Protein AF-A0A7R8UW71-F1 (afdb_monomer_lite)

InterPro domains:
  IPR006767 Cwf19-like protein, C-terminal domain-2 [PF04676] (3-80)
  IPR040194 Cwf19-like protein [PTHR12072] (2-82)

pLDDT: mean 90.45, std 7.18, range [58.88, 96.81]

Organism: Hermetia illucens (NCBI:txid343691)

Radius of gyration: 17.25 Å; chains: 1; bounding box: 39×34×38 Å

Foldseek 3Di:
DDVPVVDDPPFDKDKDDDPDDDTDIDTDPDPVPDDPCVVVVVVCVVVVHDCVCPVDPDDDPPVVVVVVVVCVVCVVVDPPDD

Structure (mmCIF, N/CA/C/O backbone):
data_AF-A0A7R8UW71-F1
#
_entry.id   AF-A0A7R8UW71-F1
#
loop_
_atom_site.group_PDB
_atom_site.id
_atom_site.type_symbol
_atom_site.label_atom_id
_atom_site.label_alt_id
_atom_site.label_comp_id
_atom_site.label_asym_id
_atom_site.label_entity_id
_atom_site.label_seq_id
_atom_site.pdbx_PDB_ins_code
_atom_site.Cartn_x
_atom_site.Cartn_y
_atom_site.Cartn_z
_atom_site.occupancy
_atom_site.B_iso_or_equiv
_atom_site.auth_seq_id
_atom_site.auth_comp_id
_atom_site.auth_asym_id
_atom_site.auth_atom_id
_atom_site.pdbx_PDB_model_num
ATOM 1 N N . MET A 1 1 ? -11.757 -5.722 -12.465 1.00 61.81 1 MET A N 1
ATOM 2 C CA . MET A 1 1 ? -10.883 -6.657 -13.219 1.00 61.81 1 MET A CA 1
ATOM 3 C C . MET A 1 1 ? -10.158 -7.536 -12.208 1.00 61.81 1 MET A C 1
ATOM 5 O O . MET A 1 1 ? -9.632 -6.985 -11.254 1.00 61.81 1 MET A O 1
ATOM 9 N N . ASP A 1 2 ? -10.194 -8.866 -12.344 1.00 82.94 2 ASP A N 1
ATOM 10 C CA . ASP A 1 2 ? -9.494 -9.764 -11.406 1.00 82.94 2 ASP A CA 1
ATOM 11 C C . ASP A 1 2 ? -8.008 -9.837 -11.780 1.00 82.94 2 ASP A C 1
ATOM 13 O O . ASP A 1 2 ? -7.662 -10.373 -12.836 1.00 82.94 2 ASP A O 1
ATOM 17 N N . VAL A 1 3 ? -7.135 -9.298 -10.924 1.00 89.38 3 VAL A N 1
ATOM 18 C CA . VAL A 1 3 ? -5.681 -9.269 -11.159 1.00 89.38 3 VAL A CA 1
ATOM 19 C C . VAL A 1 3 ? -5.098 -10.669 -11.360 1.00 89.38 3 VAL A C 1
ATOM 21 O O . VAL A 1 3 ? -4.185 -10.844 -12.164 1.00 89.38 3 VAL A O 1
ATOM 24 N N . ARG A 1 4 ? -5.700 -11.697 -10.746 1.00 88.50 4 ARG A N 1
ATOM 25 C CA . ARG A 1 4 ? -5.265 -13.099 -10.862 1.00 88.50 4 ARG A CA 1
ATOM 26 C C . ARG A 1 4 ? -5.458 -13.674 -12.265 1.00 88.50 4 ARG A C 1
ATOM 28 O O . ARG A 1 4 ? -4.872 -14.704 -12.582 1.00 88.50 4 ARG A O 1
ATOM 35 N N . ARG A 1 5 ? -6.302 -13.043 -13.091 1.00 90.38 5 ARG A N 1
ATOM 36 C CA . ARG A 1 5 ? -6.500 -13.398 -14.506 1.00 90.38 5 ARG A CA 1
ATOM 37 C C . ARG A 1 5 ? -5.625 -12.571 -15.447 1.00 90.38 5 ARG A C 1
ATOM 39 O O . ARG A 1 5 ? -5.462 -12.962 -16.595 1.00 90.38 5 ARG A O 1
ATOM 46 N N . ALA A 1 6 ? -5.119 -11.432 -14.979 1.00 90.81 6 ALA A N 1
ATOM 47 C CA . ALA A 1 6 ? -4.357 -10.482 -15.780 1.00 90.81 6 ALA A CA 1
ATOM 48 C C . ALA A 1 6 ? -2.843 -10.703 -15.680 1.00 90.81 6 ALA A C 1
ATOM 50 O O . ALA A 1 6 ? -2.140 -10.543 -16.673 1.00 90.81 6 ALA A O 1
ATOM 51 N N . VAL A 1 7 ? -2.347 -11.081 -14.498 1.00 93.06 7 VAL A N 1
ATOM 52 C CA . VAL A 1 7 ? -0.922 -11.323 -14.250 1.00 93.06 7 VAL A CA 1
ATOM 53 C C . VAL A 1 7 ? -0.674 -12.830 -14.089 1.00 93.06 7 VAL A C 1
ATOM 55 O O . VAL A 1 7 ? -1.303 -13.454 -13.228 1.00 93.06 7 VAL A O 1
ATOM 58 N N . PRO A 1 8 ? 0.223 -13.440 -14.890 1.00 93.19 8 PRO A N 1
ATOM 59 C CA . PRO A 1 8 ? 0.602 -14.842 -14.736 1.00 93.19 8 PRO A CA 1
ATOM 60 C C . PRO A 1 8 ? 1.185 -15.160 -13.355 1.00 93.19 8 PRO A C 1
ATOM 62 O O . PRO A 1 8 ? 1.819 -14.327 -12.708 1.00 93.19 8 PRO A O 1
ATOM 65 N N . LYS A 1 9 ? 1.016 -16.409 -12.914 1.00 91.88 9 LYS A N 1
ATOM 66 C CA . LYS A 1 9 ? 1.623 -16.890 -11.666 1.00 91.88 9 LYS A CA 1
ATOM 67 C C . LYS A 1 9 ? 3.153 -16.867 -11.763 1.00 91.88 9 LYS A C 1
ATOM 69 O O . LYS A 1 9 ? 3.708 -17.179 -12.811 1.00 91.88 9 LYS A O 1
ATOM 74 N N . GLY A 1 10 ? 3.814 -16.575 -10.643 1.00 91.44 10 GLY A N 1
ATOM 75 C CA . GLY A 1 10 ? 5.276 -16.631 -10.517 1.00 91.44 10 GLY A CA 1
ATOM 76 C C . GLY A 1 10 ? 6.009 -15.327 -10.839 1.00 91.44 10 GLY A C 1
ATOM 77 O O . GLY A 1 10 ? 7.212 -15.260 -10.620 1.00 91.44 10 GLY A O 1
ATOM 78 N N . LEU A 1 11 ? 5.304 -14.290 -11.301 1.00 93.50 11 LEU A N 1
ATOM 79 C CA . LEU A 1 11 ? 5.882 -12.965 -11.530 1.00 93.50 11 LEU A CA 1
ATOM 80 C C . LEU A 1 11 ? 5.584 -12.033 -10.346 1.00 93.50 11 LEU A C 1
ATOM 82 O O . LEU A 1 11 ? 4.444 -12.019 -9.873 1.00 93.50 11 LEU A O 1
ATOM 86 N N . PRO A 1 12 ? 6.557 -11.240 -9.865 1.00 94.94 12 PRO A N 1
ATOM 87 C CA . PRO A 1 12 ? 6.282 -10.179 -8.906 1.00 94.94 12 PRO A CA 1
ATOM 88 C C . PRO A 1 12 ? 5.518 -9.036 -9.593 1.00 94.94 12 PRO A C 1
ATOM 90 O O . PRO A 1 12 ? 5.783 -8.688 -10.745 1.00 94.94 12 PRO A O 1
ATOM 93 N N . TYR A 1 13 ? 4.549 -8.448 -8.894 1.00 95.25 13 TYR A N 1
ATOM 94 C CA . TYR A 1 13 ? 3.751 -7.337 -9.412 1.00 95.25 13 TYR A CA 1
ATOM 95 C C . TYR A 1 13 ? 3.278 -6.411 -8.292 1.00 95.25 13 TYR A C 1
ATOM 97 O O . TYR A 1 13 ? 3.080 -6.833 -7.153 1.00 95.25 13 TYR A O 1
ATOM 105 N N . PHE A 1 14 ? 3.052 -5.150 -8.648 1.00 95.38 14 PHE A N 1
ATOM 106 C CA . PHE A 1 14 ? 2.345 -4.173 -7.831 1.00 95.38 14 PHE A CA 1
ATOM 107 C C . PHE A 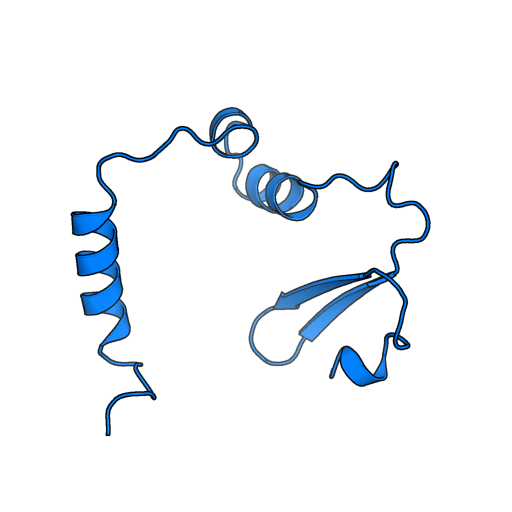1 14 ? 0.922 -4.004 -8.371 1.00 95.38 14 PHE A C 1
ATOM 109 O O . PHE A 1 14 ? 0.731 -3.854 -9.578 1.00 95.38 14 PHE A O 1
ATOM 116 N N . TRP A 1 15 ? -0.085 -4.026 -7.499 1.00 94.56 15 TRP A N 1
ATOM 117 C CA . TRP A 1 15 ? -1.488 -3.843 -7.874 1.00 94.56 15 TRP A CA 1
ATOM 118 C C . TRP A 1 15 ? -2.155 -2.821 -6.957 1.00 94.56 15 TRP A C 1
ATOM 120 O O . TRP A 1 15 ? -2.028 -2.892 -5.737 1.00 94.56 15 TRP A O 1
ATOM 130 N N . VAL A 1 16 ? -2.878 -1.880 -7.560 1.00 94.31 16 VAL A N 1
ATOM 131 C CA . VAL A 1 16 ? -3.670 -0.856 -6.877 1.00 94.31 16 VAL A CA 1
ATOM 132 C C . VAL A 1 16 ? -5.105 -0.902 -7.380 1.00 94.31 16 VAL A C 1
ATOM 134 O O . VAL A 1 16 ? -5.356 -1.145 -8.563 1.00 94.31 16 VAL A O 1
ATOM 137 N N . HIS A 1 17 ? -6.055 -0.645 -6.486 1.00 93.25 17 HIS A N 1
ATOM 138 C CA . HIS A 1 17 ? -7.479 -0.665 -6.789 1.00 93.25 17 HIS A CA 1
ATOM 139 C C . HIS A 1 17 ? -8.190 0.533 -6.156 1.00 93.25 17 HIS A C 1
ATOM 141 O O . HIS A 1 17 ? -7.907 0.909 -5.021 1.00 93.25 17 HIS A O 1
ATOM 147 N N . PHE A 1 18 ? -9.115 1.130 -6.900 1.00 91.38 18 PHE A N 1
ATOM 148 C CA . PHE A 1 18 ? -9.897 2.301 -6.528 1.00 91.38 18 PHE A CA 1
ATOM 149 C C . PHE A 1 18 ? -11.371 1.900 -6.407 1.00 91.38 18 PHE A C 1
ATOM 151 O O . PHE A 1 18 ? -12.058 1.637 -7.400 1.00 91.38 18 PHE A O 1
ATOM 158 N N . GLY A 1 19 ? -11.869 1.845 -5.171 1.00 87.56 19 GLY A N 1
ATOM 159 C CA . GLY A 1 19 ? -13.239 1.418 -4.889 1.00 87.56 19 GLY A CA 1
ATOM 160 C C . GLY A 1 19 ? -13.435 -0.081 -5.127 1.00 87.56 19 GLY A C 1
ATOM 161 O O . GLY A 1 19 ? -12.700 -0.889 -4.574 1.00 87.56 19 GLY A O 1
ATOM 162 N N . VAL A 1 20 ? -14.445 -0.464 -5.917 1.00 80.81 20 VAL A N 1
ATOM 163 C CA . VAL A 1 20 ? -14.840 -1.880 -6.097 1.00 80.81 20 VAL A CA 1
ATOM 164 C C . VAL A 1 20 ? -14.481 -2.437 -7.478 1.00 80.81 20 VAL A C 1
ATOM 166 O O . VAL A 1 20 ? -14.199 -3.628 -7.591 1.00 80.81 20 VAL A O 1
ATOM 169 N N . SER A 1 21 ? -14.354 -1.607 -8.517 1.00 77.69 21 SER A N 1
ATOM 170 C CA . SER A 1 21 ? -14.334 -2.117 -9.902 1.00 77.69 21 SER A CA 1
ATOM 171 C C . SER A 1 21 ? -13.063 -1.836 -10.707 1.00 77.69 21 SER A C 1
ATOM 173 O O . SER A 1 21 ? -12.776 -2.586 -11.648 1.00 77.69 21 SER A O 1
ATOM 175 N N . PHE A 1 22 ? -12.294 -0.803 -10.360 1.00 86.56 22 PHE A N 1
ATOM 176 C CA . PHE A 1 22 ? -11.238 -0.262 -11.219 1.00 86.56 22 PHE A CA 1
ATOM 177 C C . PHE A 1 22 ? -9.878 -0.219 -10.519 1.00 86.56 22 PHE A C 1
ATOM 179 O O . PHE A 1 22 ? -9.805 0.089 -9.339 1.00 86.56 22 PHE A O 1
ATOM 186 N N . GLY A 1 23 ? -8.798 -0.485 -11.252 1.00 91.50 23 GLY A N 1
ATOM 187 C CA . GLY A 1 23 ? -7.442 -0.516 -10.712 1.00 91.50 23 GLY A CA 1
ATOM 188 C C . GLY A 1 23 ? -6.386 -0.726 -11.794 1.00 91.50 23 GLY A C 1
ATOM 189 O O . GLY A 1 23 ? -6.722 -0.942 -12.959 1.00 91.50 23 GLY A O 1
ATOM 190 N N . PHE A 1 24 ? -5.116 -0.702 -11.394 1.00 93.69 24 PHE A N 1
ATOM 191 C CA . PHE A 1 24 ? -3.963 -0.940 -12.266 1.00 93.69 24 PHE A CA 1
ATOM 192 C C . PHE A 1 24 ? -3.053 -2.003 -11.668 1.00 93.69 24 PHE A C 1
ATOM 194 O O . PHE A 1 24 ? -2.886 -2.066 -10.452 1.00 93.69 24 PHE A O 1
ATOM 201 N N . ALA A 1 25 ? -2.426 -2.800 -12.527 1.00 95.19 25 ALA A N 1
ATOM 202 C CA . ALA A 1 25 ? -1.379 -3.734 -12.144 1.00 95.19 25 ALA A CA 1
ATOM 203 C C . ALA A 1 25 ? -0.133 -3.491 -12.998 1.00 95.19 25 ALA A C 1
ATOM 205 O O . ALA A 1 25 ? -0.241 -3.206 -14.191 1.00 95.19 25 ALA A O 1
ATOM 206 N N . HIS A 1 26 ? 1.037 -3.616 -12.384 1.00 94.69 26 HIS A N 1
ATOM 207 C CA . HIS A 1 26 ? 2.334 -3.467 -13.027 1.00 94.69 26 HIS A CA 1
ATOM 208 C C . HIS A 1 26 ? 3.223 -4.651 -12.644 1.00 94.69 26 HIS A C 1
ATOM 210 O O . HIS A 1 26 ? 3.459 -4.885 -11.459 1.00 94.69 26 HIS A O 1
ATOM 216 N N . VAL A 1 27 ? 3.687 -5.409 -13.638 1.00 96.19 27 VAL A N 1
ATOM 217 C CA . VAL A 1 27 ? 4.669 -6.485 -13.440 1.00 96.19 27 VAL A CA 1
ATOM 218 C C . VAL A 1 27 ? 6.028 -5.853 -13.160 1.00 96.19 27 VAL A C 1
ATOM 220 O O . VAL A 1 27 ? 6.433 -4.934 -13.864 1.00 96.19 27 VAL A O 1
ATOM 223 N N . ILE A 1 28 ? 6.716 -6.335 -12.128 1.00 96.81 28 ILE A N 1
ATOM 224 C CA . ILE A 1 28 ? 8.014 -5.811 -11.703 1.00 96.81 28 ILE A CA 1
ATOM 225 C C . ILE A 1 28 ? 9.105 -6.677 -12.335 1.00 96.81 28 ILE A C 1
ATOM 227 O O . ILE A 1 28 ? 9.260 -7.840 -1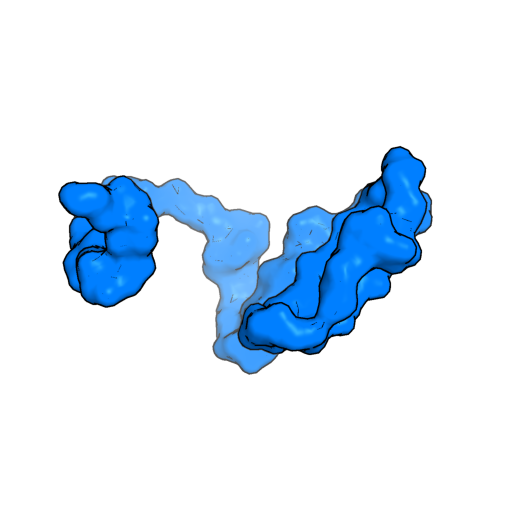1.983 1.00 96.81 28 ILE A O 1
ATOM 231 N N . GLU A 1 29 ? 9.863 -6.121 -13.272 1.00 94.50 29 GLU A N 1
ATOM 232 C CA . GLU A 1 29 ? 10.931 -6.862 -13.962 1.00 94.50 29 GLU A CA 1
ATOM 233 C C . GLU A 1 29 ? 12.245 -6.842 -13.170 1.00 94.50 29 GLU A C 1
ATOM 235 O O . GLU A 1 29 ? 12.892 -7.873 -12.998 1.00 94.50 29 GLU A O 1
ATOM 240 N N . ASP A 1 30 ? 12.604 -5.672 -12.635 1.00 94.94 30 ASP A N 1
ATOM 241 C CA . ASP A 1 30 ? 13.808 -5.452 -11.836 1.00 94.94 30 ASP A CA 1
ATOM 242 C C . ASP A 1 30 ? 13.415 -5.028 -10.414 1.00 94.94 30 ASP A C 1
ATOM 244 O O . ASP A 1 30 ? 13.030 -3.884 -10.153 1.00 94.94 30 ASP A O 1
ATOM 248 N N . GLN A 1 31 ? 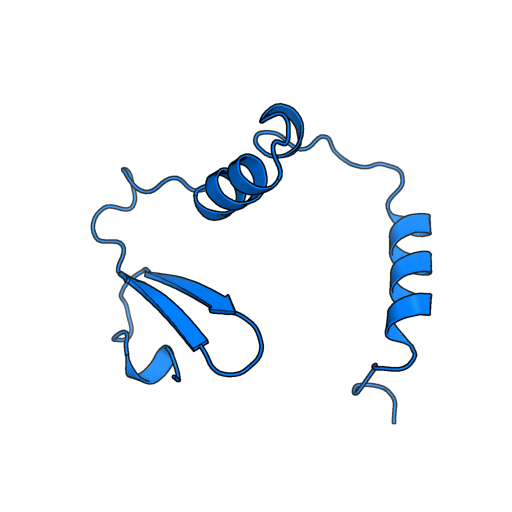13.502 -5.978 -9.483 1.00 93.50 31 GLN A N 1
ATOM 249 C CA . GLN A 1 31 ? 13.160 -5.755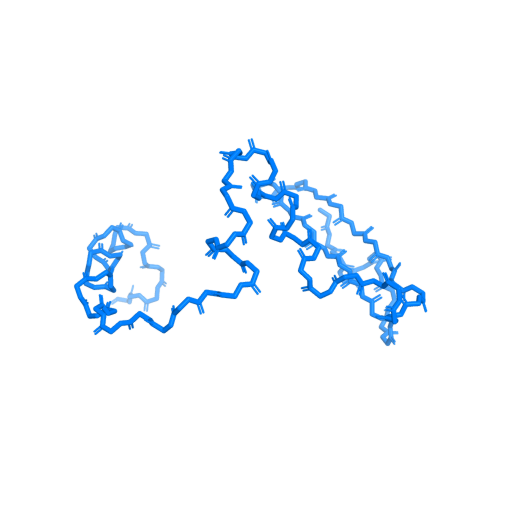 -8.079 1.00 93.50 31 GLN A CA 1
ATOM 250 C C . GLN A 1 31 ? 14.186 -4.889 -7.336 1.00 93.50 31 GLN A C 1
ATOM 252 O O . GLN A 1 31 ? 13.843 -4.324 -6.300 1.00 93.50 31 GLN A O 1
ATOM 257 N N . GLU A 1 32 ? 15.422 -4.769 -7.830 1.00 95.56 32 GLU A N 1
ATOM 258 C CA . GLU A 1 32 ? 16.441 -3.920 -7.200 1.00 95.56 32 GLU A CA 1
ATOM 259 C C . GLU A 1 32 ? 16.180 -2.441 -7.493 1.00 95.56 32 GLU A C 1
ATOM 261 O O . GLU A 1 32 ? 16.404 -1.583 -6.637 1.00 95.56 32 GLU A O 1
ATOM 266 N N . ARG A 1 33 ? 15.656 -2.141 -8.687 1.00 94.31 33 ARG A N 1
ATOM 267 C CA . ARG A 1 33 ? 15.263 -0.779 -9.082 1.00 94.31 33 ARG A CA 1
ATOM 268 C C . ARG A 1 33 ? 13.886 -0.374 -8.576 1.00 94.31 33 ARG A C 1
ATOM 270 O O . ARG A 1 33 ? 13.599 0.821 -8.494 1.00 94.31 33 ARG A O 1
ATOM 277 N N . PHE A 1 34 ? 13.025 -1.336 -8.260 1.00 95.19 34 PHE A N 1
ATOM 278 C CA . PHE A 1 34 ? 11.686 -1.046 -7.770 1.00 95.19 34 PHE A CA 1
ATOM 279 C C . PHE A 1 34 ? 11.712 -0.686 -6.279 1.00 95.19 34 PHE A C 1
ATOM 281 O O . PHE A 1 34 ? 12.030 -1.507 -5.418 1.00 95.19 34 PHE A O 1
ATOM 288 N N . SER A 1 35 ? 11.351 0.560 -5.960 1.00 93.00 35 SER A N 1
ATOM 289 C CA . SER A 1 35 ? 11.300 1.041 -4.577 1.00 93.00 35 SER A CA 1
ATOM 290 C C . SER A 1 35 ? 10.334 0.203 -3.739 1.00 93.00 35 SER A C 1
ATOM 292 O O . SER A 1 35 ? 9.153 0.075 -4.061 1.00 93.00 35 SER A O 1
ATOM 294 N N . LYS A 1 36 ? 10.809 -0.292 -2.591 1.00 90.00 36 LYS A N 1
ATOM 295 C CA . LYS A 1 36 ? 9.949 -0.950 -1.591 1.00 90.00 36 LYS A CA 1
ATOM 296 C C . LYS A 1 36 ? 8.905 -0.003 -0.991 1.00 90.00 36 LYS A C 1
ATOM 298 O O . LYS A 1 36 ? 7.946 -0.481 -0.404 1.00 90.00 36 LYS A O 1
ATOM 303 N N . HIS A 1 37 ? 9.100 1.308 -1.144 1.00 91.56 37 HIS A N 1
ATOM 304 C CA . HIS A 1 37 ? 8.217 2.361 -0.640 1.00 91.56 37 HIS A CA 1
ATOM 305 C C . HIS A 1 37 ? 7.388 3.018 -1.750 1.00 91.56 37 HIS A C 1
ATOM 307 O O . HIS A 1 37 ? 6.910 4.139 -1.581 1.00 91.56 37 HIS A O 1
ATOM 313 N N . PHE A 1 38 ? 7.276 2.374 -2.919 1.00 93.69 38 PHE A N 1
ATOM 314 C CA . PHE A 1 38 ? 6.626 2.957 -4.093 1.00 93.69 38 PHE A CA 1
ATOM 315 C C . PHE A 1 38 ? 5.209 3.466 -3.782 1.00 93.69 38 PHE A C 1
ATOM 317 O O . PHE A 1 38 ? 4.861 4.583 -4.157 1.00 93.69 38 PHE A O 1
ATOM 324 N N . ALA A 1 39 ? 4.398 2.690 -3.057 1.00 93.94 39 ALA A N 1
ATOM 325 C CA . ALA A 1 39 ? 3.035 3.093 -2.715 1.00 93.94 39 ALA A CA 1
ATOM 326 C C . ALA A 1 39 ? 3.008 4.316 -1.786 1.00 93.94 39 ALA A C 1
ATOM 328 O O . ALA A 1 39 ? 2.258 5.266 -2.018 1.00 93.94 39 ALA A O 1
ATOM 329 N N . GLU A 1 40 ? 3.840 4.305 -0.748 1.00 92.81 40 GLU A N 1
ATOM 330 C CA . GLU A 1 40 ? 3.935 5.369 0.244 1.00 92.81 40 GLU A CA 1
ATOM 331 C C . GLU A 1 40 ? 4.468 6.669 -0.366 1.00 92.81 40 GLU A C 1
ATOM 333 O O . GLU A 1 40 ? 3.982 7.743 -0.016 1.00 92.81 40 GLU A O 1
ATOM 338 N N . GLU A 1 41 ? 5.397 6.586 -1.322 1.00 93.12 41 GLU A N 1
ATOM 339 C CA . GLU A 1 41 ? 5.903 7.732 -2.084 1.00 93.12 41 GLU A CA 1
ATOM 340 C C . GLU A 1 41 ? 4.790 8.442 -2.853 1.00 93.12 41 GLU A C 1
ATOM 342 O O . GLU A 1 41 ? 4.659 9.667 -2.769 1.00 93.12 41 GLU A O 1
ATOM 347 N N . ILE A 1 42 ? 3.952 7.675 -3.554 1.00 94.38 42 ILE A N 1
ATOM 348 C CA . ILE A 1 42 ? 2.833 8.225 -4.322 1.00 94.38 42 ILE A CA 1
ATOM 349 C C . ILE A 1 42 ? 1.763 8.806 -3.390 1.00 94.38 42 ILE A C 1
ATOM 351 O O . ILE A 1 42 ? 1.360 9.956 -3.567 1.00 94.38 42 ILE A O 1
ATOM 355 N N . ILE A 1 43 ? 1.321 8.058 -2.372 1.00 94.12 43 ILE A N 1
ATOM 356 C CA . ILE A 1 43 ? 0.278 8.516 -1.436 1.00 94.12 43 ILE A CA 1
ATOM 357 C C . ILE A 1 43 ? 0.760 9.737 -0.640 1.00 94.12 43 ILE A C 1
ATOM 359 O O . ILE A 1 43 ? 0.037 10.727 -0.523 1.00 94.12 43 ILE A O 1
ATOM 363 N N . GLY A 1 44 ? 1.990 9.699 -0.126 1.00 93.69 44 GLY A N 1
ATOM 364 C CA . GLY A 1 44 ? 2.598 10.801 0.611 1.00 93.69 44 GLY A CA 1
ATOM 365 C C . GLY A 1 44 ? 2.759 12.054 -0.247 1.00 93.69 44 GLY A C 1
ATOM 366 O O . GLY A 1 44 ? 2.436 13.148 0.215 1.00 93.69 44 GLY A O 1
ATOM 367 N N . GLY A 1 45 ? 3.178 11.900 -1.507 1.00 93.94 45 GLY A N 1
ATOM 368 C CA . GLY A 1 45 ? 3.246 12.997 -2.473 1.00 93.94 45 GLY A CA 1
ATOM 369 C C . GLY A 1 45 ? 1.876 13.621 -2.756 1.00 93.94 45 GLY A C 1
ATOM 370 O O . GLY A 1 45 ? 1.735 14.843 -2.689 1.00 93.94 45 GLY A O 1
ATOM 371 N N . LEU A 1 46 ? 0.850 12.794 -2.994 1.00 95.94 46 LEU A N 1
ATOM 372 C CA . LEU A 1 46 ? -0.531 13.243 -3.230 1.00 95.94 46 LEU A CA 1
ATOM 373 C C . LEU A 1 46 ? -1.106 14.019 -2.037 1.00 95.94 46 LEU A C 1
ATOM 375 O O . LEU A 1 46 ? -1.755 15.047 -2.220 1.00 95.94 46 LEU A O 1
ATOM 379 N N . LEU A 1 47 ? -0.839 13.549 -0.817 1.00 95.56 47 LEU A N 1
ATOM 380 C CA . LEU A 1 47 ? -1.303 14.167 0.427 1.00 95.56 47 LEU A CA 1
ATOM 381 C C . LEU A 1 47 ? -0.383 15.289 0.941 1.00 95.56 47 LEU A C 1
ATOM 383 O O . LEU A 1 47 ? -0.672 15.880 1.981 1.00 95.56 47 LEU A O 1
ATOM 387 N N . LYS A 1 48 ? 0.713 15.597 0.231 1.00 93.94 48 LYS A N 1
ATOM 388 C CA . LYS A 1 48 ? 1.745 16.570 0.637 1.00 93.94 48 LYS A CA 1
ATOM 389 C C . LYS A 1 48 ? 2.306 16.304 2.044 1.00 93.94 48 LYS A C 1
ATOM 391 O O . LYS A 1 48 ? 2.544 17.232 2.816 1.00 93.94 48 LYS A O 1
ATOM 396 N N . LEU A 1 49 ? 2.510 15.031 2.381 1.00 91.94 49 LEU A N 1
ATOM 397 C CA . LEU A 1 49 ? 3.069 14.607 3.664 1.00 91.94 49 LEU A CA 1
ATOM 398 C C . LEU A 1 49 ? 4.598 14.670 3.653 1.00 91.94 49 LEU A C 1
ATOM 400 O O . LEU A 1 49 ? 5.246 14.345 2.658 1.00 91.94 49 LEU A O 1
ATOM 404 N N . ASP A 1 50 ? 5.186 15.027 4.794 1.00 88.31 50 ASP A N 1
ATOM 405 C CA . ASP A 1 50 ? 6.638 15.014 4.968 1.00 88.31 50 ASP A CA 1
ATOM 406 C C . ASP A 1 50 ? 7.172 13.570 4.869 1.00 88.31 50 ASP A C 1
ATOM 408 O O . ASP A 1 50 ? 6.700 12.708 5.618 1.00 88.31 50 ASP A O 1
ATOM 412 N N . PRO A 1 51 ? 8.172 13.271 4.015 1.00 84.56 51 PRO A N 1
ATOM 413 C CA . PRO A 1 51 ? 8.712 11.919 3.848 1.00 84.56 51 PRO A CA 1
ATOM 414 C C . PRO A 1 51 ? 9.184 11.239 5.138 1.00 84.56 51 PRO A C 1
ATOM 416 O O . PRO A 1 51 ? 9.185 10.011 5.228 1.00 84.56 51 PRO A O 1
ATOM 419 N N . ARG A 1 52 ? 9.563 12.011 6.165 1.00 83.69 52 ARG A N 1
ATOM 420 C CA . ARG A 1 52 ? 9.963 11.491 7.483 1.00 83.69 52 ARG A CA 1
ATOM 421 C C . ARG A 1 52 ? 8.823 10.779 8.208 1.00 83.69 52 ARG A C 1
ATOM 423 O O . ARG A 1 52 ? 9.092 9.989 9.106 1.00 83.69 52 ARG A O 1
ATOM 430 N N . THR A 1 53 ? 7.575 11.040 7.824 1.00 80.44 53 THR A N 1
ATOM 431 C CA . THR A 1 53 ? 6.391 10.414 8.426 1.00 80.44 53 THR A CA 1
ATOM 432 C C . THR A 1 53 ? 6.181 8.964 7.984 1.00 80.44 53 THR A C 1
ATOM 434 O O . THR A 1 53 ? 5.621 8.195 8.758 1.00 80.44 53 THR A O 1
ATOM 437 N N . TRP A 1 54 ? 6.663 8.567 6.797 1.00 79.56 54 TRP A N 1
ATOM 438 C CA . TRP A 1 54 ? 6.399 7.237 6.222 1.00 79.56 54 TRP A CA 1
ATOM 439 C C . TRP A 1 54 ? 7.644 6.477 5.732 1.00 79.56 54 TRP A C 1
ATOM 441 O O . TRP A 1 54 ? 7.604 5.253 5.680 1.00 79.56 54 TRP A O 1
ATOM 451 N N . ARG A 1 55 ? 8.785 7.130 5.444 1.00 78.75 55 ARG A N 1
ATOM 452 C CA . ARG A 1 55 ? 10.026 6.420 5.041 1.00 78.75 55 ARG A CA 1
ATOM 453 C C . ARG A 1 55 ? 10.687 5.632 6.172 1.00 78.75 55 ARG A C 1
ATOM 455 O O . ARG A 1 55 ? 11.370 4.646 5.921 1.00 78.75 55 ARG A O 1
ATOM 462 N N . LYS A 1 56 ? 10.551 6.109 7.409 1.00 79.56 56 LYS A N 1
ATOM 463 C CA . LYS A 1 56 ? 11.079 5.480 8.630 1.00 79.56 56 LYS A CA 1
ATOM 464 C C . LYS A 1 56 ? 10.092 5.736 9.766 1.00 79.56 56 LYS A C 1
ATOM 466 O O . LYS A 1 56 ? 10.367 6.585 10.618 1.00 79.56 56 LYS A O 1
ATOM 471 N N . PRO A 1 57 ? 8.913 5.094 9.730 1.00 75.38 57 PRO A N 1
ATOM 472 C CA . PRO A 1 57 ? 7.910 5.309 10.757 1.00 75.38 57 PRO A CA 1
ATOM 473 C C . PRO A 1 57 ? 8.525 4.972 12.116 1.00 75.38 57 PRO A C 1
ATOM 475 O O . PRO A 1 57 ? 9.196 3.952 12.275 1.00 75.38 57 PRO A O 1
ATOM 478 N N . LYS A 1 58 ? 8.354 5.876 13.081 1.00 80.50 58 LYS A N 1
ATOM 479 C CA . LYS A 1 58 ? 8.747 5.602 14.462 1.00 80.50 58 LYS A CA 1
ATOM 480 C C . LYS A 1 58 ? 7.816 4.541 15.026 1.00 80.50 58 LYS A C 1
ATOM 482 O O . LYS A 1 58 ? 6.638 4.511 14.673 1.00 80.50 58 LYS A O 1
ATOM 487 N N . GLU A 1 59 ? 8.348 3.714 15.916 1.00 82.50 59 GLU A N 1
ATOM 488 C CA . GLU A 1 59 ? 7.518 2.799 16.683 1.00 82.50 59 GLU A CA 1
ATOM 489 C C . GLU A 1 59 ? 6.463 3.609 17.447 1.00 82.50 59 GLU A C 1
ATOM 491 O O . GLU A 1 59 ? 6.764 4.625 18.082 1.00 82.50 59 GLU A O 1
ATOM 496 N N . ASP A 1 60 ? 5.205 3.207 17.305 1.00 85.00 60 ASP A N 1
ATOM 497 C CA . ASP A 1 60 ? 4.090 3.863 17.965 1.00 85.00 60 ASP A CA 1
ATOM 498 C C . ASP A 1 60 ? 3.814 3.142 19.279 1.00 85.00 60 ASP A C 1
ATOM 500 O O . ASP A 1 60 ? 3.374 1.998 19.290 1.00 85.00 60 ASP A O 1
ATOM 504 N N . HIS A 1 61 ? 4.074 3.807 20.400 1.00 86.69 61 HIS A N 1
ATOM 505 C CA . HIS A 1 61 ? 3.883 3.214 21.723 1.00 86.69 61 HIS A CA 1
ATOM 506 C C . HIS A 1 61 ? 2.412 3.298 22.184 1.00 86.69 61 HIS A C 1
ATOM 508 O O . HIS A 1 61 ? 2.039 2.689 23.184 1.00 86.69 61 HIS A O 1
ATOM 514 N N . ASN A 1 62 ? 1.556 4.028 21.455 1.00 88.62 62 ASN A N 1
ATOM 515 C CA . ASN A 1 62 ? 0.167 4.314 21.819 1.00 88.62 62 ASN A CA 1
ATOM 516 C C . ASN A 1 62 ? -0.834 3.668 20.842 1.00 88.62 62 ASN A C 1
ATOM 518 O O . ASN A 1 62 ? -1.801 4.296 20.404 1.00 88.62 62 ASN A O 1
ATOM 522 N N . VAL A 1 63 ? -0.626 2.389 20.513 1.00 91.94 63 VAL A N 1
ATOM 523 C CA . VAL A 1 63 ? -1.476 1.63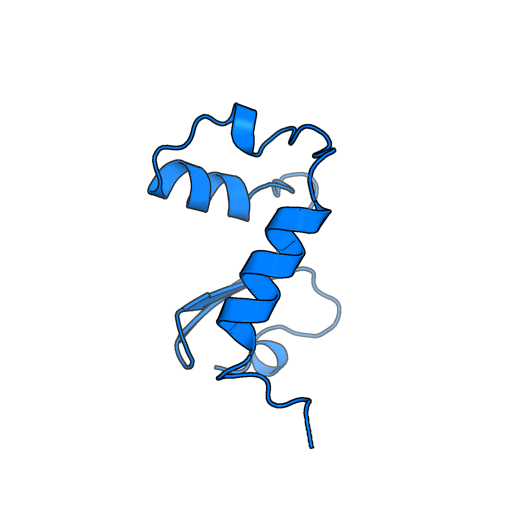9 19.566 1.00 91.94 63 VAL A CA 1
ATOM 524 C C . VAL A 1 63 ? -2.869 1.343 20.136 1.00 91.94 63 VAL A C 1
ATOM 526 O O . VAL A 1 63 ? -3.861 1.409 19.411 1.00 91.94 63 VAL A O 1
ATOM 529 N N . ILE A 1 64 ? -2.975 1.050 21.440 1.00 94.25 64 ILE A N 1
ATOM 530 C CA . ILE A 1 64 ? -4.222 0.556 22.060 1.00 94.25 64 ILE A CA 1
ATOM 531 C C . ILE A 1 64 ? -5.412 1.516 21.860 1.00 94.25 64 ILE A C 1
ATOM 533 O O . ILE A 1 64 ? -6.465 1.051 21.414 1.00 94.25 64 ILE A O 1
ATOM 537 N N . PRO A 1 65 ? -5.306 2.832 22.137 1.00 95.88 65 PRO A N 1
ATOM 538 C CA . PRO A 1 65 ? -6.426 3.750 21.925 1.00 95.88 65 PRO A CA 1
ATOM 539 C C . PRO A 1 65 ? -6.844 3.861 20.452 1.00 95.88 65 PRO A C 1
ATOM 541 O O . PRO A 1 65 ? -8.037 3.912 20.163 1.00 95.88 65 PRO A O 1
ATOM 544 N N . LYS A 1 66 ? -5.881 3.837 19.519 1.00 94.88 66 LYS A N 1
ATOM 545 C CA . LYS A 1 66 ? -6.141 3.910 18.071 1.00 94.88 66 LYS A CA 1
ATOM 546 C C . LYS A 1 66 ? -6.914 2.691 17.576 1.00 94.88 66 LYS A C 1
ATOM 548 O O . LYS A 1 66 ? -7.866 2.830 16.814 1.00 94.88 66 LYS A O 1
ATOM 553 N N . VAL A 1 67 ? -6.542 1.505 18.060 1.00 95.56 67 VAL A N 1
ATOM 554 C CA . VAL A 1 67 ? -7.258 0.262 17.747 1.00 95.56 67 VAL A CA 1
ATOM 555 C C . VAL A 1 67 ? -8.679 0.302 18.303 1.00 95.56 67 VAL A C 1
ATOM 557 O O . VAL A 1 67 ? -9.611 -0.011 17.569 1.00 95.56 67 VAL A O 1
ATOM 560 N N . LYS A 1 68 ? -8.876 0.737 19.558 1.00 96.56 68 LYS A N 1
ATOM 561 C CA . LYS A 1 68 ? -10.225 0.874 20.142 1.00 96.56 68 LYS A CA 1
ATOM 562 C C . LYS A 1 68 ? -11.114 1.801 19.312 1.00 96.56 68 LYS A C 1
ATOM 564 O O . LYS A 1 68 ? -12.230 1.420 18.971 1.00 96.56 68 LYS A O 1
ATOM 569 N N . GLN A 1 69 ? -10.591 2.964 18.928 1.00 96.38 69 GLN A N 1
ATOM 570 C CA . GLN A 1 69 ? -11.309 3.923 18.091 1.00 96.38 69 GLN A CA 1
ATOM 571 C C . GLN A 1 69 ? -11.690 3.327 16.727 1.00 96.38 69 GLN A C 1
ATOM 573 O O . GLN A 1 69 ? -12.828 3.466 16.284 1.00 96.38 69 GLN A O 1
ATOM 578 N N . PHE A 1 70 ? -10.763 2.624 16.070 1.00 96.00 70 PHE A N 1
ATOM 579 C CA . PHE A 1 70 ? -11.055 1.971 14.795 1.00 96.00 70 PHE A CA 1
ATOM 580 C C . PHE A 1 70 ? -12.137 0.891 14.934 1.00 96.00 70 PHE A C 1
ATOM 582 O O . PHE A 1 70 ? -13.032 0.810 14.095 1.00 96.00 70 PHE A O 1
ATOM 589 N N . VAL A 1 71 ? -12.095 0.092 16.007 1.00 95.56 71 VAL A N 1
ATOM 590 C CA . VAL A 1 71 ? -13.113 -0.933 16.283 1.00 95.56 71 VAL A CA 1
ATOM 591 C C . VAL A 1 71 ? -14.498 -0.302 16.405 1.00 95.56 71 VAL A C 1
ATOM 593 O O . VAL A 1 71 ? -15.440 -0.813 15.808 1.00 95.56 71 VAL A O 1
ATOM 596 N N . GLU A 1 72 ? -14.637 0.811 17.125 1.00 96.00 72 GLU A N 1
ATOM 597 C CA . GLU A 1 72 ? -15.913 1.532 17.246 1.00 96.00 72 GLU A CA 1
ATOM 598 C C . GLU A 1 72 ? -16.451 2.006 15.886 1.00 96.00 72 GLU A C 1
ATOM 600 O O . GLU A 1 72 ? -17.646 1.879 15.619 1.00 96.00 72 GLU A O 1
ATOM 605 N N . TRP A 1 73 ? -15.583 2.495 14.995 1.00 96.56 73 TRP A N 1
ATOM 606 C CA . TRP A 1 73 ? -15.980 2.883 13.636 1.00 96.56 73 TRP A CA 1
ATOM 607 C C . TRP A 1 73 ? -16.395 1.685 12.780 1.00 96.56 73 TRP A C 1
ATOM 609 O O . TRP A 1 73 ? -17.370 1.769 12.030 1.00 96.56 73 TRP A O 1
ATOM 619 N N . TRP A 1 74 ? -15.671 0.570 12.900 1.00 96.25 74 TRP A N 1
ATOM 620 C CA . TRP A 1 74 ? -15.889 -0.623 12.086 1.00 96.25 74 TRP A CA 1
ATOM 621 C C . TRP A 1 74 ? -17.119 -1.439 12.504 1.00 96.25 74 TRP A C 1
ATOM 623 O O . TRP A 1 74 ? -17.683 -2.140 11.670 1.00 96.25 74 TRP A O 1
ATOM 633 N N . GLN A 1 75 ? -17.591 -1.314 13.752 1.00 95.31 75 GLN A N 1
ATOM 634 C CA . GLN A 1 75 ? -18.702 -2.107 14.306 1.00 95.31 75 GLN A CA 1
ATOM 635 C C . GLN A 1 75 ? -19.942 -2.198 13.403 1.00 95.31 75 GLN A C 1
ATOM 637 O O . GLN A 1 75 ? -20.573 -3.248 13.347 1.00 95.31 75 GLN A O 1
ATOM 642 N N . LYS A 1 76 ? -20.295 -1.122 12.690 1.00 94.88 76 LYS A N 1
ATOM 643 C CA . LYS A 1 76 ? -21.487 -1.075 11.819 1.00 94.88 76 LYS A CA 1
ATOM 644 C C . LYS A 1 76 ? -21.327 -1.842 10.501 1.00 94.88 76 LYS A C 1
ATOM 646 O O . LYS A 1 76 ? -22.31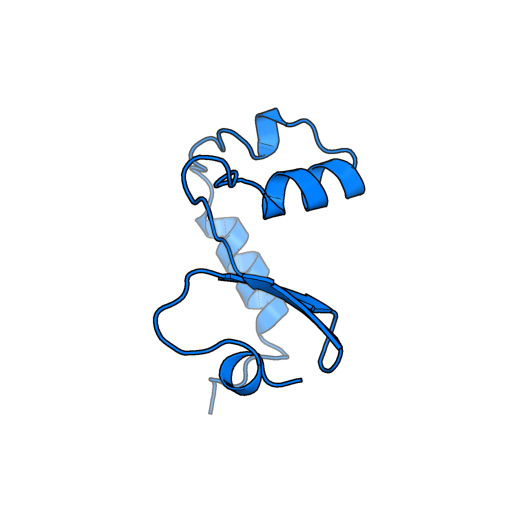9 -2.085 9.824 1.00 94.88 76 LYS A O 1
ATOM 651 N N . PHE A 1 77 ? -20.095 -2.170 10.128 1.00 94.06 77 PHE A N 1
ATOM 652 C CA . PHE A 1 77 ? -19.726 -2.781 8.848 1.00 94.06 77 PHE A CA 1
ATOM 653 C C . PHE A 1 77 ? -19.073 -4.157 9.027 1.00 94.06 77 PHE A C 1
ATOM 655 O O . PHE A 1 77 ? -18.660 -4.778 8.048 1.00 94.06 77 PHE A O 1
ATOM 662 N N . ASP A 1 78 ? -18.960 -4.627 10.270 1.00 94.12 78 ASP A N 1
ATOM 663 C CA . ASP A 1 78 ? -18.286 -5.870 10.608 1.00 94.12 78 ASP A CA 1
ATOM 664 C C . ASP A 1 78 ? -19.105 -7.082 10.148 1.00 94.12 78 ASP A C 1
ATOM 666 O O . ASP A 1 78 ? -20.054 -7.509 10.800 1.00 94.12 78 ASP A O 1
ATOM 670 N N . CYS A 1 79 ? -18.712 -7.649 9.009 1.00 91.56 79 CYS A N 1
ATOM 671 C CA . CYS A 1 79 ? -19.329 -8.838 8.427 1.00 91.56 79 CYS A CA 1
ATOM 672 C C . CYS A 1 79 ? -18.878 -10.160 9.074 1.00 91.56 79 CYS A C 1
ATOM 674 O O . CYS A 1 79 ? -19.313 -11.222 8.633 1.00 91.56 79 CYS A O 1
ATOM 676 N N . THR A 1 80 ? -18.000 -10.120 10.085 1.00 93.56 80 THR A N 1
ATOM 677 C CA . THR A 1 80 ? -17.500 -11.323 10.777 1.00 93.56 80 THR A CA 1
ATOM 678 C C . THR A 1 80 ? -18.289 -11.671 12.039 1.00 93.56 80 THR A C 1
ATOM 680 O O . THR A 1 80 ? -18.136 -12.770 12.572 1.00 93.56 80 THR A O 1
ATOM 683 N N . ARG A 1 81 ? -19.155 -10.764 12.507 1.00 78.88 81 ARG A N 1
ATOM 684 C CA . ARG A 1 81 ? -20.062 -10.999 13.634 1.00 78.88 81 ARG A CA 1
ATOM 685 C C . ARG A 1 81 ? -21.341 -11.656 13.117 1.00 78.88 81 ARG A C 1
ATOM 687 O O . ARG A 1 81 ? -22.038 -11.062 12.298 1.00 78.88 81 ARG A O 1
ATOM 694 N N . GLN A 1 82 ? -21.604 -12.881 13.569 1.00 58.88 82 GLN A N 1
ATOM 695 C CA . GLN A 1 82 ? -22.891 -13.565 13.398 1.00 58.88 82 GLN A CA 1
ATOM 696 C C . GLN A 1 82 ? -23.845 -13.184 14.526 1.00 58.88 82 GLN A C 1
ATOM 698 O O . GLN A 1 82 ? -23.352 -13.011 15.665 1.00 58.88 82 GLN A O 1
#

Secondary structure (DSSP, 8-state):
--HHHHS-TT--EEEEEETTTEEEEEE-S-TTTS-TTHHHHHHHHHTT--GGGTSSPPP-S-HHHHHHHHHHHHTTT-TT--

Sequence (82 aa):
MDVRRAVPKGLPYFWVHFGVSFGFAHVIEDQERFSKHFAEEIIGGLLKLDPRTWRKPKEDHNVIPKVKQFVEWWQKFDCTRQ